Protein AF-A1AM68-F1 (afdb_monomer_lite)

Secondary structure (DSSP, 8-state):
----------------------PPP-HHHHHHHHHHTT--HHHHHHHHHHHHHHS-HHHHHHHHHHHHTT--HHHHHHHHHHHHTHHHHHHHHHHHHHH--

Foldseek 3Di:
DDDDDDDDDDDPDPDDPPPDPLPQAPLVLQLVLQVLLVHPSQLSNQLSVQLSVQARRVLRVQLSVCSVVPDHNVVSLVVSCVVPPPSRNVSSVVSNVVRPD

Structure (mmCIF, N/CA/C/O backbone):
data_AF-A1AM68-F1
#
_entry.id   AF-A1AM68-F1
#
loop_
_atom_site.group_PDB
_atom_site.id
_atom_site.type_symbol
_atom_site.label_atom_id
_atom_site.label_alt_id
_atom_site.label_comp_id
_atom_site.label_asym_id
_atom_site.label_entity_id
_atom_site.label_seq_id
_atom_site.pdbx_PDB_ins_code
_atom_site.Cartn_x
_atom_site.Cartn_y
_atom_site.Cartn_z
_atom_site.occupancy
_atom_site.B_iso_or_equiv
_atom_site.auth_seq_id
_atom_site.auth_comp_id
_atom_site.auth_asym_id
_atom_site.auth_atom_id
_atom_site.pdbx_PDB_model_num
ATOM 1 N N . MET A 1 1 ? 6.193 -68.302 -15.856 1.00 40.00 1 MET A N 1
ATOM 2 C CA . MET A 1 1 ? 7.568 -67.858 -16.199 1.00 40.00 1 MET A CA 1
ATOM 3 C C . MET A 1 1 ? 7.425 -66.419 -16.713 1.00 40.00 1 MET A C 1
ATOM 5 O O . MET A 1 1 ? 6.712 -66.257 -17.686 1.00 40.00 1 MET A O 1
ATOM 9 N N . LYS A 1 2 ? 7.672 -65.337 -15.942 1.00 39.81 2 LYS A N 1
ATOM 10 C CA . LYS A 1 2 ? 8.965 -64.650 -15.646 1.00 39.81 2 LYS A CA 1
ATOM 11 C C . LYS A 1 2 ? 9.843 -64.555 -16.917 1.00 39.81 2 LYS A C 1
ATOM 13 O O . LYS A 1 2 ? 10.163 -65.612 -17.435 1.00 39.81 2 LYS A O 1
ATOM 18 N N . THR A 1 3 ? 10.220 -63.396 -17.484 1.00 44.09 3 THR A N 1
ATOM 19 C CA . THR A 1 3 ? 10.604 -62.088 -16.894 1.00 44.09 3 THR A CA 1
ATOM 20 C C . THR A 1 3 ? 10.568 -60.890 -17.873 1.00 44.09 3 THR A C 1
ATOM 22 O O . THR A 1 3 ? 10.969 -61.025 -19.021 1.00 44.09 3 THR A O 1
ATOM 25 N N . ASN A 1 4 ? 10.207 -59.721 -17.324 1.00 54.59 4 ASN A N 1
ATOM 26 C CA . ASN A 1 4 ? 10.776 -58.362 -17.454 1.00 54.59 4 ASN A CA 1
ATOM 27 C C . ASN A 1 4 ? 11.369 -57.845 -18.778 1.00 54.59 4 ASN A C 1
ATOM 29 O O . ASN A 1 4 ? 12.412 -58.299 -19.241 1.00 54.59 4 ASN A O 1
ATOM 33 N N . THR A 1 5 ? 10.863 -56.681 -19.197 1.00 50.53 5 THR A N 1
ATOM 34 C CA . THR A 1 5 ? 11.654 -55.674 -19.915 1.00 50.53 5 THR A CA 1
ATOM 35 C C . THR A 1 5 ? 11.439 -54.314 -19.249 1.00 50.53 5 THR A C 1
ATOM 37 O O . THR A 1 5 ? 10.359 -53.735 -19.304 1.00 50.53 5 THR A O 1
ATOM 40 N N . MET A 1 6 ? 12.478 -53.842 -18.555 1.00 50.56 6 MET A N 1
ATOM 41 C CA . MET A 1 6 ? 12.629 -52.455 -18.117 1.00 50.56 6 MET A CA 1
ATOM 42 C C . MET A 1 6 ? 12.701 -51.551 -19.349 1.00 50.56 6 MET A C 1
ATOM 44 O O . MET A 1 6 ? 13.511 -51.844 -20.222 1.00 50.56 6 MET A O 1
ATOM 48 N N . MET A 1 7 ? 11.993 -50.417 -19.384 1.00 46.94 7 MET A N 1
ATOM 49 C CA . MET A 1 7 ? 12.571 -49.196 -19.956 1.00 46.94 7 MET A CA 1
ATOM 50 C C . MET A 1 7 ? 11.731 -47.942 -19.646 1.00 46.94 7 MET A C 1
ATOM 52 O O . MET A 1 7 ? 10.593 -47.822 -20.080 1.00 46.94 7 MET A O 1
ATOM 56 N N . LYS A 1 8 ? 12.402 -46.974 -19.010 1.00 50.25 8 LYS A N 1
ATOM 57 C CA . LYS A 1 8 ? 12.214 -45.514 -19.115 1.00 50.25 8 LYS A CA 1
ATOM 58 C C . LYS A 1 8 ? 10.969 -44.883 -18.478 1.00 50.25 8 LYS A C 1
ATOM 60 O O . LYS A 1 8 ? 9.949 -44.645 -19.111 1.00 50.25 8 LYS A O 1
ATOM 65 N N . CYS A 1 9 ? 11.194 -44.418 -17.246 1.00 55.28 9 CYS A N 1
ATOM 66 C CA . CYS A 1 9 ? 10.720 -43.125 -16.758 1.00 55.28 9 CYS A CA 1
ATOM 67 C C . CYS A 1 9 ? 10.755 -42.079 -17.884 1.00 55.28 9 CYS A C 1
ATOM 69 O O . CYS A 1 9 ? 11.835 -41.729 -18.363 1.00 55.28 9 CYS A O 1
ATOM 71 N N . ALA A 1 10 ? 9.597 -41.578 -18.302 1.00 52.44 10 ALA A N 1
ATOM 72 C CA . ALA A 1 10 ? 9.514 -40.525 -19.299 1.00 52.44 10 ALA A CA 1
ATOM 73 C C . ALA A 1 10 ? 8.380 -39.556 -18.934 1.00 52.44 10 ALA A C 1
ATOM 75 O O . ALA A 1 10 ? 7.206 -39.906 -18.978 1.00 52.44 10 ALA A O 1
ATOM 76 N N . LEU A 1 11 ? 8.799 -38.333 -18.593 1.00 50.38 11 LEU A N 1
ATOM 77 C CA . LEU A 1 11 ? 8.030 -37.086 -18.524 1.00 50.38 11 LEU A CA 1
ATOM 78 C C . LEU A 1 11 ? 7.083 -36.850 -17.330 1.00 50.38 11 LEU A C 1
ATOM 80 O O . LEU A 1 11 ? 5.903 -36.554 -17.474 1.00 50.38 11 LEU A O 1
ATOM 84 N N . LEU A 1 12 ? 7.688 -36.753 -16.144 1.00 55.19 12 LEU A N 1
ATOM 85 C CA . LEU A 1 12 ? 7.451 -35.601 -15.261 1.00 55.19 12 LEU A CA 1
ATOM 86 C C . LEU A 1 12 ? 8.035 -34.356 -15.949 1.00 55.19 12 LEU A C 1
ATOM 88 O O . LEU A 1 12 ? 9.251 -34.219 -15.918 1.00 55.19 12 LEU A O 1
ATOM 92 N N . LEU A 1 13 ? 7.227 -33.507 -16.605 1.00 56.91 13 LEU A N 1
ATOM 93 C CA . LEU A 1 13 ? 7.597 -32.129 -17.010 1.00 56.91 13 LEU A CA 1
ATOM 94 C C . LEU A 1 13 ? 6.436 -31.392 -17.718 1.00 56.91 13 LEU A C 1
ATOM 96 O O . LEU A 1 13 ? 6.614 -30.805 -18.780 1.00 56.91 13 LEU A O 1
ATOM 100 N N . THR A 1 14 ? 5.237 -31.341 -17.127 1.00 58.12 14 THR A N 1
ATOM 101 C CA . THR A 1 14 ? 4.347 -30.191 -17.390 1.00 58.12 14 THR A CA 1
ATOM 102 C C . THR A 1 14 ? 4.814 -29.040 -16.519 1.00 58.12 14 THR A C 1
ATOM 104 O O . THR A 1 14 ? 4.436 -28.857 -15.363 1.00 58.12 14 THR A O 1
ATOM 107 N N . THR A 1 15 ? 5.772 -28.364 -17.127 1.00 57.34 15 THR A N 1
ATOM 108 C CA . THR A 1 15 ? 6.432 -27.122 -16.789 1.00 57.34 15 THR A CA 1
ATOM 109 C C . THR A 1 15 ? 5.532 -26.088 -16.122 1.00 57.34 15 THR A C 1
ATOM 111 O O . THR A 1 15 ? 4.431 -25.758 -16.560 1.00 57.34 15 THR A O 1
ATOM 114 N N . LEU A 1 16 ? 6.111 -25.533 -15.060 1.00 51.72 16 LEU A N 1
ATOM 115 C CA . LEU A 1 16 ? 5.791 -24.273 -14.419 1.00 51.72 16 LEU A CA 1
ATOM 116 C C . LEU A 1 16 ? 5.462 -23.179 -15.451 1.00 51.72 16 LEU A C 1
ATOM 118 O O . LEU A 1 16 ? 6.357 -22.541 -16.000 1.00 51.72 16 LEU A O 1
ATOM 122 N N . LEU A 1 17 ? 4.175 -22.906 -15.650 1.00 49.78 17 LEU A N 1
ATOM 123 C CA . LEU A 1 17 ? 3.678 -21.736 -16.385 1.00 49.78 17 LEU A CA 1
ATOM 124 C C . LEU A 1 17 ? 3.188 -20.618 -15.450 1.00 49.78 17 LEU A C 1
ATOM 126 O O . LEU A 1 17 ? 2.416 -19.757 -15.848 1.00 49.78 17 LEU A O 1
ATOM 130 N N . THR A 1 18 ? 3.671 -20.569 -14.206 1.00 50.19 18 THR A N 1
ATOM 131 C CA . THR A 1 18 ? 3.441 -19.422 -13.304 1.00 50.19 18 THR A CA 1
ATOM 132 C C . THR A 1 18 ? 4.635 -18.465 -13.279 1.00 50.19 18 THR A C 1
ATOM 134 O O . THR A 1 18 ? 4.944 -17.854 -12.254 1.00 50.19 18 THR A O 1
ATOM 137 N N . MET A 1 19 ? 5.350 -18.346 -14.398 1.00 49.03 19 MET A N 1
ATOM 138 C CA . MET A 1 19 ? 6.311 -17.269 -14.618 1.00 49.03 19 MET A CA 1
ATOM 139 C C . MET A 1 19 ? 5.562 -16.072 -15.208 1.00 49.03 19 MET A C 1
ATOM 141 O O . MET A 1 19 ? 4.828 -16.222 -16.177 1.00 49.03 19 MET A O 1
ATOM 145 N N . SER A 1 20 ? 5.796 -14.888 -14.632 1.00 46.97 20 SER A N 1
ATOM 146 C CA . SER A 1 20 ? 5.324 -13.557 -15.062 1.00 46.97 20 SER A CA 1
ATOM 147 C C . SER A 1 20 ? 3.975 -13.039 -14.539 1.00 46.97 20 SER A C 1
ATOM 149 O O . SER A 1 20 ? 3.266 -12.306 -15.218 1.00 46.97 20 SER A O 1
ATOM 151 N N . ALA A 1 21 ? 3.706 -13.193 -13.240 1.00 47.19 21 ALA A N 1
ATOM 152 C CA . ALA A 1 21 ? 2.981 -12.121 -12.555 1.00 47.19 21 ALA A CA 1
ATOM 153 C C . ALA A 1 21 ? 3.922 -10.914 -12.347 1.00 47.19 21 ALA A C 1
ATOM 155 O O . ALA A 1 21 ? 4.288 -10.570 -11.221 1.00 47.19 21 ALA A O 1
ATOM 156 N N . CYS A 1 22 ? 4.219 -10.182 -13.426 1.00 63.47 22 CYS A N 1
ATOM 157 C C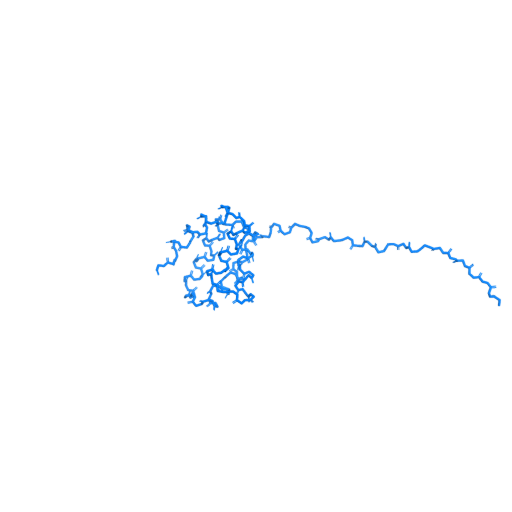A . CYS A 1 22 ? 4.192 -8.718 -13.346 1.00 63.47 22 CYS A CA 1
ATOM 158 C C . CYS A 1 22 ? 2.730 -8.324 -13.064 1.00 63.47 22 CYS A C 1
ATOM 160 O O . CYS A 1 22 ? 2.033 -7.788 -13.917 1.00 63.47 22 CYS A O 1
ATOM 162 N N . GLY A 1 23 ? 2.220 -8.755 -11.906 1.00 72.38 23 GLY A N 1
ATOM 163 C CA . GLY A 1 23 ? 0.800 -8.771 -11.607 1.00 72.38 23 GLY A CA 1
ATOM 164 C C . GLY A 1 23 ? 0.313 -7.343 -11.536 1.00 72.38 23 GLY A C 1
ATOM 165 O O . GLY A 1 23 ? 0.996 -6.507 -10.949 1.00 72.38 23 GLY A O 1
ATOM 166 N N . ARG A 1 24 ? -0.837 -7.064 -12.144 1.00 90.00 24 ARG A N 1
ATOM 167 C CA . ARG A 1 24 ? -1.516 -5.776 -11.993 1.00 90.00 24 ARG A CA 1
ATOM 168 C C . ARG A 1 24 ? -1.755 -5.512 -10.492 1.00 90.00 24 ARG A C 1
ATOM 170 O O . ARG A 1 24 ? -1.896 -6.482 -9.738 1.00 90.00 24 ARG A O 1
ATOM 177 N N . PRO A 1 25 ? -1.750 -4.246 -10.041 1.00 94.25 25 PRO A N 1
ATOM 178 C CA . PRO A 1 25 ? -2.129 -3.910 -8.671 1.00 94.25 25 PRO A CA 1
ATOM 179 C C . PRO A 1 25 ? -3.498 -4.508 -8.306 1.00 94.25 25 PRO A C 1
ATOM 181 O O . PRO A 1 25 ? -4.478 -4.297 -9.017 1.00 94.25 25 PRO A O 1
ATOM 184 N N . ASP A 1 26 ? -3.559 -5.264 -7.214 1.00 96.12 26 ASP A N 1
ATOM 185 C CA . ASP A 1 26 ? -4.780 -5.863 -6.675 1.00 96.12 26 ASP A CA 1
ATOM 186 C C . ASP A 1 26 ? -5.436 -4.892 -5.691 1.00 96.12 26 ASP A C 1
ATOM 188 O O . ASP A 1 26 ? -5.215 -4.932 -4.476 1.00 96.12 26 ASP A O 1
ATOM 192 N N . VAL A 1 27 ? -6.209 -3.964 -6.252 1.00 97.19 27 VAL A N 1
ATOM 193 C CA . VAL A 1 27 ? -6.839 -2.876 -5.498 1.00 97.19 27 VAL A CA 1
ATOM 194 C C . VAL A 1 27 ? -7.771 -3.400 -4.408 1.00 97.19 27 VAL A C 1
ATOM 196 O O . VAL A 1 27 ? -7.792 -2.844 -3.312 1.00 97.19 27 VAL A O 1
ATOM 199 N N . GLY A 1 28 ? -8.495 -4.492 -4.666 1.00 97.44 28 GLY A N 1
ATOM 200 C CA . GLY A 1 28 ? -9.382 -5.103 -3.675 1.00 97.44 28 GLY A CA 1
ATOM 201 C C . GLY A 1 28 ? -8.610 -5.602 -2.456 1.00 97.44 28 GLY A C 1
ATOM 202 O O . GLY A 1 28 ? -8.949 -5.255 -1.324 1.00 97.44 28 GLY A O 1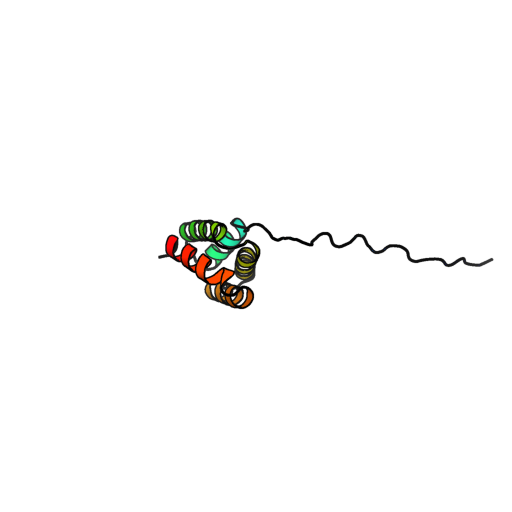
ATOM 203 N N . LEU A 1 29 ? -7.519 -6.335 -2.689 1.00 97.31 29 LEU A N 1
ATOM 204 C CA . LEU A 1 29 ? -6.654 -6.846 -1.628 1.00 97.31 29 LEU A CA 1
ATOM 205 C C . LEU A 1 29 ? -6.012 -5.727 -0.799 1.00 97.31 29 LEU A C 1
ATOM 207 O O . LEU A 1 29 ? -5.873 -5.852 0.418 1.00 97.31 29 LEU A O 1
ATOM 211 N N . MET A 1 30 ? -5.607 -4.633 -1.447 1.00 98.06 30 MET A N 1
ATOM 212 C CA . MET A 1 30 ? -5.039 -3.483 -0.745 1.00 98.06 30 MET A CA 1
ATOM 213 C C . MET A 1 30 ? -6.083 -2.787 0.125 1.00 98.06 30 MET A C 1
ATOM 215 O O . MET A 1 30 ? -5.796 -2.526 1.290 1.00 98.06 30 MET A O 1
ATOM 219 N N . LYS A 1 31 ? -7.290 -2.532 -0.402 1.00 98.12 31 LYS A N 1
ATOM 220 C CA . LYS A 1 31 ? -8.402 -1.945 0.365 1.00 98.12 31 LYS A CA 1
ATOM 221 C C . LYS A 1 31 ? -8.717 -2.791 1.600 1.00 98.12 31 LYS A C 1
ATOM 223 O O . LYS A 1 31 ? -8.736 -2.261 2.707 1.00 98.12 31 LYS A O 1
ATOM 228 N N . GLU A 1 32 ? -8.868 -4.106 1.417 1.00 96.88 32 GLU A N 1
ATOM 229 C CA . GLU A 1 32 ? -9.100 -5.065 2.507 1.00 96.88 32 GLU A CA 1
ATOM 230 C C . GLU A 1 32 ? -7.989 -4.978 3.570 1.00 96.88 32 GLU A C 1
ATOM 232 O O . GLU A 1 32 ? -8.265 -4.866 4.766 1.00 96.88 32 GLU A O 1
ATOM 237 N N . GLY A 1 33 ? -6.724 -4.963 3.135 1.00 97.06 33 GLY A N 1
ATOM 238 C CA . GLY A 1 33 ? -5.569 -4.821 4.016 1.00 97.06 33 GLY A CA 1
ATOM 239 C C . GLY A 1 33 ? -5.564 -3.510 4.806 1.00 97.06 33 GLY A C 1
ATOM 240 O O . GLY A 1 33 ? -5.392 -3.544 6.020 1.00 97.06 33 GLY A O 1
ATOM 241 N N . LEU A 1 34 ? -5.789 -2.373 4.142 1.00 97.44 34 LEU A N 1
ATOM 242 C CA . LEU A 1 34 ? -5.784 -1.042 4.757 1.00 97.44 34 LEU A CA 1
ATOM 243 C C . LEU A 1 34 ? -6.901 -0.890 5.795 1.00 97.44 34 LEU A C 1
ATOM 245 O O . LEU A 1 34 ? -6.632 -0.495 6.931 1.00 97.44 34 LEU A O 1
ATOM 249 N N . THR A 1 35 ? -8.134 -1.274 5.459 1.00 96.88 35 THR A N 1
ATOM 250 C CA . THR A 1 35 ? -9.257 -1.212 6.407 1.00 96.88 35 THR A CA 1
ATOM 251 C C . THR A 1 35 ? -9.001 -2.082 7.636 1.00 96.88 35 THR A C 1
ATOM 253 O O . THR A 1 35 ? -9.265 -1.661 8.760 1.00 96.88 35 THR A O 1
ATOM 256 N N . ARG A 1 36 ? -8.387 -3.259 7.460 1.00 95.38 36 ARG A N 1
ATOM 257 C CA . ARG A 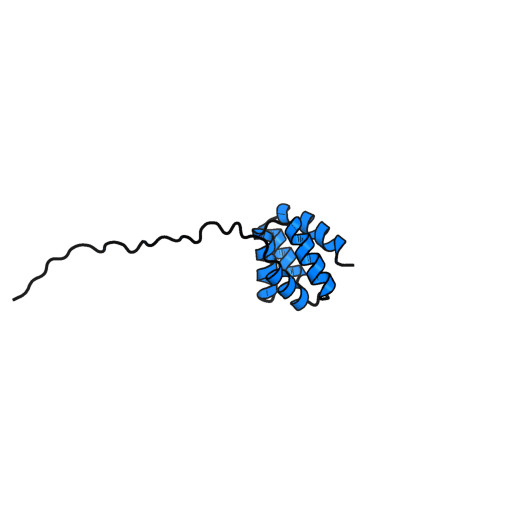1 36 ? -8.003 -4.140 8.574 1.00 95.38 36 ARG A CA 1
ATOM 258 C C . ARG A 1 36 ? -6.976 -3.507 9.517 1.00 95.38 36 ARG A C 1
ATOM 260 O O . ARG A 1 36 ? -6.962 -3.834 10.698 1.00 95.38 36 ARG A O 1
ATOM 267 N N . THR A 1 37 ? -6.130 -2.605 9.016 1.00 95.06 37 THR A N 1
ATOM 268 C CA . THR A 1 37 ? -5.169 -1.849 9.843 1.00 95.06 37 THR A CA 1
ATOM 269 C C . THR A 1 37 ? -5.792 -0.668 10.593 1.00 95.06 37 THR A C 1
ATOM 271 O O . THR A 1 37 ? -5.083 0.026 11.314 1.00 95.06 37 THR A O 1
ATOM 274 N N . GLY A 1 38 ? -7.104 -0.447 10.454 1.00 94.38 38 GLY A N 1
ATOM 275 C CA . GLY A 1 38 ? -7.826 0.651 11.099 1.00 94.38 38 GLY A CA 1
ATOM 276 C C . GLY A 1 38 ? -7.942 1.915 10.246 1.00 94.38 38 GLY A C 1
ATOM 277 O O . GLY A 1 38 ? -8.445 2.922 10.735 1.00 94.38 38 GLY A O 1
ATOM 278 N N . MET A 1 39 ? -7.509 1.883 8.979 1.00 95.50 39 MET A N 1
ATOM 279 C CA . MET A 1 39 ? -7.726 3.003 8.064 1.00 95.50 39 MET A CA 1
ATOM 280 C C . MET A 1 39 ? -9.225 3.125 7.733 1.00 95.50 39 MET A C 1
ATOM 282 O O . MET A 1 39 ? -9.839 2.116 7.364 1.00 95.50 39 MET A O 1
ATOM 286 N N . PRO A 1 40 ? -9.821 4.331 7.814 1.00 97.12 40 PRO A N 1
ATOM 287 C CA . PRO A 1 40 ? -11.196 4.567 7.380 1.00 97.12 40 PRO A CA 1
ATOM 288 C C . PRO A 1 40 ? -11.443 4.065 5.952 1.00 97.12 40 PRO A C 1
ATOM 290 O O . PRO A 1 40 ? -10.562 4.147 5.097 1.00 97.12 40 PRO A O 1
ATOM 293 N N . ALA A 1 41 ? -12.626 3.507 5.687 1.00 96.19 41 ALA A N 1
ATOM 294 C CA . ALA A 1 41 ? -12.909 2.813 4.426 1.00 96.19 41 ALA A CA 1
ATOM 295 C C . ALA A 1 41 ? -12.801 3.723 3.185 1.00 96.19 41 ALA A C 1
ATOM 297 O O . ALA A 1 41 ? -12.345 3.282 2.131 1.00 96.19 41 ALA A O 1
ATOM 298 N N . ASP A 1 42 ? -13.177 4.994 3.317 1.00 96.75 42 ASP A N 1
ATOM 299 C CA . ASP A 1 42 ? -13.045 6.034 2.294 1.00 96.75 42 ASP A CA 1
ATOM 300 C C . ASP A 1 42 ? -11.572 6.368 2.002 1.00 96.75 42 ASP A C 1
ATOM 302 O O . ASP A 1 42 ? -11.152 6.384 0.841 1.00 96.75 42 ASP A O 1
ATOM 306 N N . GLN A 1 43 ? -10.759 6.537 3.048 1.00 97.12 43 GLN A N 1
ATOM 307 C CA . GLN A 1 43 ? -9.318 6.760 2.925 1.00 97.12 43 GLN A CA 1
ATOM 308 C C . GLN A 1 43 ? -8.605 5.537 2.340 1.00 97.12 43 GLN A C 1
ATOM 310 O O . GLN A 1 43 ? -7.771 5.680 1.446 1.00 97.12 43 GLN A O 1
ATOM 315 N N . ALA A 1 44 ? -8.972 4.332 2.785 1.00 97.25 44 ALA A N 1
ATOM 316 C CA . ALA A 1 44 ? -8.449 3.072 2.270 1.00 97.25 44 ALA A CA 1
ATOM 317 C C . ALA A 1 44 ? -8.766 2.906 0.782 1.00 97.25 44 ALA A C 1
ATOM 319 O O . ALA A 1 44 ? -7.900 2.499 0.004 1.00 97.25 44 ALA A O 1
ATOM 320 N N . ALA A 1 45 ? -9.988 3.261 0.372 1.00 97.75 45 ALA A N 1
ATOM 321 C CA . ALA A 1 45 ? -10.389 3.218 -1.022 1.00 97.75 45 ALA A CA 1
ATOM 322 C C . ALA A 1 45 ? -9.573 4.192 -1.883 1.00 97.75 45 ALA A C 1
ATOM 324 O O . ALA A 1 45 ? -8.971 3.759 -2.869 1.00 97.75 45 ALA A O 1
ATOM 325 N N . CYS A 1 46 ? -9.491 5.461 -1.468 1.00 97.81 46 CYS A N 1
ATOM 326 C CA . CYS A 1 46 ? -8.707 6.489 -2.155 1.00 97.81 46 CYS A CA 1
ATOM 327 C C . CYS A 1 46 ? -7.232 6.084 -2.260 1.00 97.81 46 CYS A C 1
ATOM 329 O O . CYS A 1 46 ? -6.651 6.106 -3.348 1.00 97.81 46 CYS A O 1
ATOM 331 N N . PHE A 1 47 ? -6.624 5.675 -1.142 1.00 97.69 47 PHE A N 1
ATOM 332 C CA . PHE A 1 47 ? -5.200 5.370 -1.094 1.00 97.69 47 PHE A CA 1
ATOM 333 C C . PHE A 1 47 ? -4.861 4.157 -1.963 1.00 97.69 47 PHE A C 1
ATOM 335 O O . PHE A 1 47 ? -3.913 4.215 -2.747 1.00 97.69 47 PHE A O 1
ATOM 342 N N . ALA A 1 48 ? -5.662 3.090 -1.903 1.00 97.62 48 ALA A N 1
ATOM 343 C CA . ALA A 1 48 ? -5.461 1.911 -2.738 1.00 97.62 48 ALA A CA 1
ATOM 344 C C . ALA A 1 48 ? -5.529 2.238 -4.240 1.00 97.62 48 ALA A C 1
ATOM 346 O O . ALA A 1 48 ? -4.716 1.718 -5.009 1.00 97.62 48 ALA A O 1
ATOM 347 N N . GLU A 1 49 ? -6.455 3.104 -4.656 1.00 97.25 49 GLU A N 1
ATOM 348 C CA . GLU A 1 49 ? -6.600 3.530 -6.051 1.00 97.25 49 GLU A CA 1
ATOM 349 C C . GLU A 1 49 ? -5.432 4.416 -6.491 1.00 97.25 49 GLU A C 1
ATOM 351 O O . GLU A 1 49 ? -4.729 4.073 -7.444 1.00 97.25 49 GLU A O 1
ATOM 356 N N . LYS A 1 50 ? -5.123 5.482 -5.742 1.00 97.44 50 LYS A N 1
ATOM 357 C CA . LYS A 1 50 ? -4.013 6.397 -6.064 1.00 97.44 50 LYS A CA 1
ATOM 358 C C . LYS A 1 50 ? -2.658 5.703 -6.069 1.00 97.44 50 LYS A C 1
ATOM 360 O O . LYS A 1 50 ? -1.800 6.000 -6.898 1.00 97.44 50 LYS A O 1
ATOM 365 N N . MET A 1 51 ? -2.461 4.747 -5.170 1.00 96.50 51 MET A N 1
ATOM 366 C CA . MET A 1 51 ? -1.234 3.968 -5.126 1.00 96.50 51 MET A CA 1
ATOM 367 C C . MET A 1 51 ? -1.128 3.013 -6.322 1.00 96.50 51 MET A C 1
ATOM 369 O O . MET A 1 51 ? -0.021 2.785 -6.801 1.00 96.50 51 MET A O 1
ATOM 373 N N . SER A 1 52 ? -2.243 2.498 -6.852 1.00 96.50 52 SER A N 1
ATOM 374 C CA . SER A 1 52 ? -2.234 1.612 -8.028 1.00 96.50 52 SER A CA 1
ATOM 375 C C . SER A 1 52 ? -1.818 2.325 -9.321 1.00 96.50 52 SER A C 1
ATOM 377 O O . SER A 1 52 ? -1.230 1.702 -10.202 1.00 96.50 52 SER A O 1
ATOM 379 N N . GLU A 1 53 ? -2.064 3.636 -9.405 1.00 95.69 53 GLU A N 1
ATOM 380 C CA . GLU A 1 53 ? -1.651 4.494 -10.524 1.00 95.69 53 GLU A CA 1
ATOM 381 C C . GLU A 1 53 ? -0.135 4.758 -10.521 1.00 95.69 53 GLU A C 1
ATOM 383 O O . GLU A 1 53 ? 0.468 4.965 -11.573 1.00 95.69 53 GLU A O 1
ATOM 388 N N . LYS A 1 54 ? 0.488 4.765 -9.334 1.00 93.12 54 LYS A N 1
ATOM 389 C CA . LYS A 1 54 ? 1.877 5.214 -9.133 1.00 93.12 54 LYS A CA 1
ATOM 390 C C . LYS A 1 54 ? 2.861 4.080 -8.855 1.00 93.12 54 LYS A C 1
ATOM 392 O O . LYS A 1 54 ? 4.038 4.185 -9.194 1.00 93.12 54 LYS A O 1
ATOM 397 N N . VAL A 1 55 ? 2.407 3.005 -8.216 1.00 92.88 55 VAL A N 1
ATOM 398 C CA . VAL A 1 55 ? 3.251 1.902 -7.750 1.00 92.88 55 VAL A CA 1
ATOM 399 C C . VAL A 1 55 ? 3.004 0.671 -8.611 1.00 92.88 55 VAL A C 1
ATOM 401 O O . VAL A 1 55 ? 1.879 0.191 -8.748 1.00 92.88 55 VAL A O 1
ATOM 404 N N . LYS A 1 56 ? 4.087 0.103 -9.152 1.00 91.31 56 LYS A N 1
ATOM 405 C CA . LYS A 1 56 ? 4.021 -1.140 -9.930 1.00 91.31 56 LYS A CA 1
ATOM 406 C C . LYS A 1 56 ? 3.372 -2.253 -9.106 1.00 91.31 56 LYS A C 1
ATOM 408 O O . LYS A 1 56 ? 3.567 -2.360 -7.893 1.00 91.31 56 LYS A O 1
ATOM 413 N N . GLY A 1 57 ? 2.661 -3.150 -9.781 1.00 92.44 57 GLY A N 1
ATOM 414 C CA . GLY A 1 57 ? 1.840 -4.126 -9.076 1.00 92.44 57 GLY A CA 1
ATOM 415 C C . GLY A 1 57 ? 2.621 -5.132 -8.220 1.00 92.44 57 GLY A C 1
ATOM 416 O O . GLY A 1 57 ? 2.099 -5.601 -7.217 1.00 92.44 57 GLY A O 1
ATOM 417 N N . ARG A 1 58 ? 3.906 -5.407 -8.493 1.00 93.50 58 ARG A N 1
ATOM 418 C CA . ARG A 1 58 ? 4.721 -6.274 -7.616 1.00 93.50 58 ARG A CA 1
ATOM 419 C C . ARG A 1 58 ? 4.982 -5.647 -6.227 1.00 93.50 58 ARG A C 1
ATOM 421 O O . ARG A 1 58 ? 4.655 -6.316 -5.244 1.00 93.50 58 ARG A O 1
ATOM 428 N N . PRO A 1 59 ? 5.525 -4.417 -6.099 1.00 94.69 59 PRO A N 1
ATOM 429 C CA . PRO A 1 59 ? 5.596 -3.722 -4.811 1.00 94.69 59 PRO A CA 1
ATOM 430 C C . PRO A 1 59 ? 4.236 -3.528 -4.134 1.00 94.69 59 PRO A C 1
ATOM 432 O O . PRO A 1 59 ? 4.101 -3.799 -2.941 1.00 94.69 59 PRO A O 1
ATOM 435 N N . TYR A 1 60 ? 3.224 -3.141 -4.913 1.00 96.31 60 TYR A N 1
ATOM 436 C CA . TYR A 1 60 ? 1.857 -2.938 -4.438 1.00 96.31 60 TYR A CA 1
ATOM 437 C C . TYR A 1 60 ? 1.279 -4.209 -3.798 1.00 96.31 60 TYR A C 1
ATOM 439 O O . TYR A 1 60 ? 0.931 -4.233 -2.617 1.00 96.31 60 TYR A O 1
ATOM 447 N N . ASN A 1 61 ? 1.259 -5.311 -4.552 1.00 96.12 61 ASN A N 1
ATOM 448 C CA . ASN A 1 61 ? 0.677 -6.579 -4.116 1.00 96.12 61 ASN A CA 1
ATOM 449 C C . ASN A 1 61 ? 1.470 -7.196 -2.963 1.00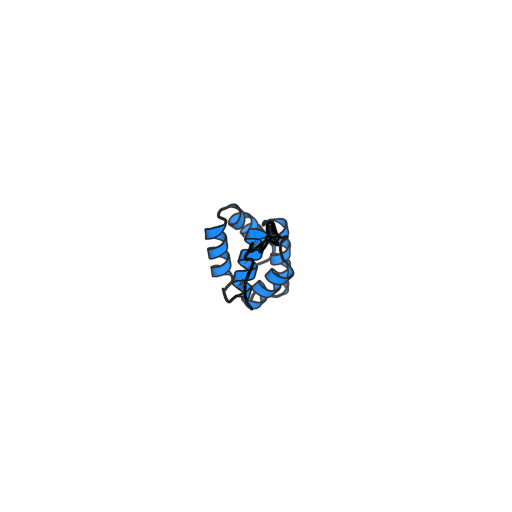 96.12 61 ASN A C 1
ATOM 451 O O . ASN A 1 61 ? 0.912 -7.943 -2.165 1.00 96.12 61 ASN A O 1
ATOM 455 N N . TYR A 1 62 ? 2.770 -6.912 -2.855 1.00 96.44 62 TYR A N 1
ATOM 456 C CA . TYR A 1 62 ? 3.561 -7.353 -1.712 1.00 96.44 62 TYR A CA 1
ATOM 457 C C . TYR A 1 62 ? 3.121 -6.665 -0.416 1.00 96.44 62 TYR A C 1
ATOM 459 O O . TYR A 1 62 ? 2.894 -7.356 0.574 1.00 96.44 62 TYR A O 1
ATOM 467 N N . MET A 1 63 ? 2.951 -5.339 -0.427 1.00 97.12 63 MET A N 1
ATOM 468 C CA . MET A 1 63 ? 2.422 -4.607 0.728 1.00 97.12 63 MET A CA 1
ATOM 469 C C . MET A 1 63 ? 1.009 -5.092 1.085 1.00 97.12 63 MET A C 1
ATOM 471 O O . MET A 1 63 ? 0.753 -5.419 2.242 1.00 97.12 63 MET A O 1
ATOM 475 N N . ALA A 1 64 ? 0.131 -5.234 0.088 1.00 97.19 64 ALA A N 1
ATOM 476 C CA . ALA A 1 64 ? -1.237 -5.708 0.291 1.00 97.19 64 ALA A CA 1
ATOM 477 C C . ALA A 1 64 ? -1.279 -7.110 0.938 1.00 97.19 64 ALA A C 1
ATOM 479 O O . ALA A 1 64 ? -2.011 -7.342 1.898 1.00 97.19 64 ALA A O 1
ATOM 480 N N . LYS A 1 65 ? -0.419 -8.038 0.491 1.00 97.31 65 LYS A N 1
ATOM 481 C CA . LYS A 1 65 ? -0.293 -9.381 1.087 1.00 97.31 65 LYS A CA 1
ATOM 482 C C . LYS A 1 65 ? 0.219 -9.356 2.524 1.00 97.31 65 LYS A C 1
ATOM 484 O O . LYS A 1 65 ? -0.257 -10.144 3.334 1.00 97.31 65 LYS A O 1
ATOM 489 N N . LEU A 1 66 ? 1.167 -8.476 2.853 1.00 98.00 66 LEU A N 1
ATOM 490 C CA . LEU A 1 66 ? 1.651 -8.329 4.230 1.00 98.00 66 LEU A CA 1
ATOM 491 C C . LEU A 1 66 ? 0.535 -7.863 5.163 1.00 98.00 66 LEU A C 1
ATOM 493 O O . LEU A 1 66 ? 0.388 -8.414 6.257 1.00 98.00 66 LEU A O 1
ATOM 497 N N . MET A 1 67 ? -0.264 -6.897 4.706 1.00 97.81 67 MET A N 1
ATOM 498 C CA . MET A 1 67 ? -1.424 -6.429 5.453 1.00 97.81 67 MET A CA 1
ATOM 499 C C . MET A 1 67 ? -2.516 -7.483 5.522 1.00 97.81 67 MET A C 1
ATOM 501 O O . MET A 1 67 ? -3.110 -7.608 6.572 1.00 97.81 67 MET A O 1
ATOM 505 N N . LYS A 1 68 ? -2.763 -8.308 4.500 1.00 94.69 68 LYS A N 1
ATOM 506 C CA . LYS A 1 68 ? -3.682 -9.454 4.651 1.00 94.69 68 LYS A CA 1
ATOM 507 C C . LYS A 1 68 ? -3.170 -10.474 5.674 1.00 94.69 68 LYS A C 1
ATOM 509 O O . LYS A 1 68 ? -3.951 -11.033 6.434 1.00 94.69 68 LYS A O 1
ATOM 514 N N . ALA A 1 69 ? -1.858 -10.698 5.708 1.00 95.44 69 ALA A N 1
ATOM 515 C CA . ALA A 1 69 ? -1.221 -11.717 6.538 1.00 95.44 69 ALA A CA 1
ATOM 516 C C . ALA A 1 69 ? -1.072 -11.351 8.025 1.00 95.44 69 ALA A C 1
ATOM 518 O O . ALA A 1 69 ? -0.546 -12.161 8.780 1.00 95.44 69 ALA A O 1
ATOM 519 N N . GLY A 1 70 ? -1.473 -10.155 8.463 1.00 96.19 70 GLY A N 1
ATOM 520 C CA . GLY A 1 70 ? -1.355 -9.777 9.875 1.00 96.19 70 GLY A CA 1
ATOM 521 C C . GLY A 1 70 ? -0.592 -8.489 10.138 1.00 96.19 70 GLY A C 1
ATOM 522 O O . GLY A 1 70 ? -0.839 -7.884 11.172 1.00 96.19 70 GLY A O 1
ATOM 523 N N . SER A 1 71 ? 0.266 -8.036 9.220 1.00 97.44 71 SER A N 1
ATOM 524 C CA . SER A 1 71 ? 1.096 -6.848 9.476 1.00 97.44 71 SER A CA 1
ATOM 525 C C . SER A 1 71 ? 0.240 -5.585 9.564 1.00 97.44 71 SER A C 1
ATOM 527 O O . SER A 1 71 ? -0.730 -5.446 8.813 1.00 97.44 71 SER A O 1
ATOM 529 N N . ASP A 1 72 ? 0.626 -4.669 10.452 1.00 96.94 72 ASP A N 1
ATOM 530 C CA . ASP A 1 72 ? 0.115 -3.304 10.416 1.00 96.94 72 ASP A CA 1
ATOM 531 C C . ASP A 1 72 ? 0.633 -2.559 9.171 1.00 96.94 72 ASP A C 1
ATOM 533 O O . ASP A 1 72 ? 1.504 -3.040 8.430 1.00 96.94 72 ASP A O 1
ATOM 537 N N . GLU A 1 73 ? 0.066 -1.383 8.915 1.00 95.31 73 GLU A N 1
ATOM 538 C CA . GLU A 1 73 ? 0.383 -0.602 7.725 1.00 95.31 73 GLU A CA 1
ATOM 539 C C . GLU A 1 73 ? 1.858 -0.166 7.701 1.00 95.31 73 GLU A C 1
ATOM 541 O O . GLU A 1 73 ? 2.544 -0.283 6.682 1.00 95.31 73 GLU A O 1
ATOM 546 N N . ARG A 1 74 ? 2.375 0.281 8.852 1.00 95.75 74 ARG A N 1
ATOM 547 C CA . ARG A 1 74 ? 3.737 0.803 9.003 1.00 95.75 74 ARG A CA 1
ATOM 548 C C . ARG A 1 74 ? 4.777 -0.283 8.740 1.00 95.75 74 ARG A C 1
ATOM 550 O O . ARG A 1 74 ? 5.766 -0.048 8.041 1.00 95.75 74 ARG A O 1
ATOM 557 N N . ASP A 1 75 ? 4.562 -1.477 9.270 1.00 97.69 75 ASP A N 1
ATOM 558 C CA . ASP A 1 75 ? 5.420 -2.638 9.078 1.00 97.69 75 ASP A 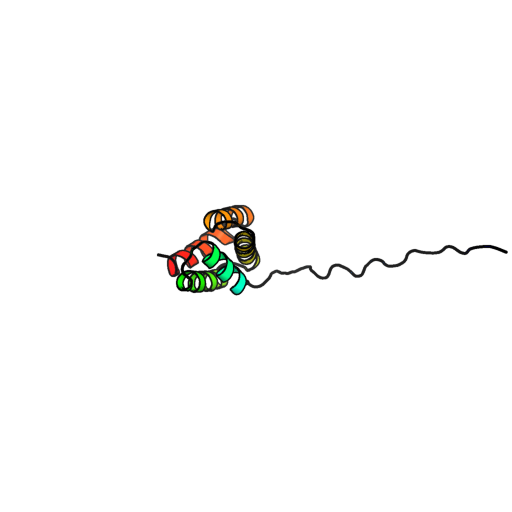CA 1
ATOM 559 C C . ASP A 1 75 ? 5.349 -3.147 7.640 1.00 97.69 75 ASP A C 1
ATOM 561 O O . ASP A 1 75 ? 6.386 -3.489 7.057 1.00 97.69 75 ASP A O 1
ATOM 565 N N . ALA A 1 76 ? 4.158 -3.152 7.033 1.00 97.44 76 ALA A N 1
ATOM 566 C CA . ALA A 1 76 ? 3.989 -3.507 5.630 1.00 97.44 76 ALA A CA 1
ATOM 567 C C . ALA A 1 76 ? 4.750 -2.540 4.706 1.00 97.44 76 ALA A C 1
ATOM 569 O O . ALA A 1 76 ? 5.518 -2.990 3.847 1.00 97.44 76 ALA A O 1
ATOM 570 N N . VAL A 1 77 ? 4.626 -1.229 4.941 1.00 96.19 77 VAL A N 1
ATOM 571 C CA . VAL A 1 77 ? 5.371 -0.169 4.241 1.00 96.19 77 VAL A CA 1
ATOM 572 C C . VAL A 1 77 ? 6.876 -0.343 4.427 1.00 96.19 77 VAL A C 1
ATOM 574 O O . VAL A 1 77 ? 7.627 -0.338 3.451 1.00 96.19 77 VAL A O 1
ATOM 577 N N . ASN A 1 78 ? 7.341 -0.558 5.659 1.00 96.69 78 ASN A N 1
ATOM 578 C CA . ASN A 1 78 ? 8.764 -0.730 5.946 1.00 96.69 78 ASN A CA 1
ATOM 579 C C . ASN A 1 78 ? 9.356 -1.960 5.252 1.00 96.69 78 ASN A C 1
ATOM 581 O O . ASN A 1 78 ? 10.451 -1.884 4.685 1.00 96.69 78 ASN A O 1
ATOM 585 N N . LYS A 1 79 ? 8.641 -3.089 5.259 1.00 97.25 79 LYS A N 1
ATOM 586 C CA . LYS A 1 79 ? 9.058 -4.313 4.563 1.00 97.25 79 LYS A CA 1
ATOM 587 C C . LYS A 1 79 ? 9.050 -4.126 3.045 1.00 97.25 79 LYS A C 1
ATOM 589 O O . LYS A 1 79 ? 9.987 -4.575 2.385 1.00 97.25 79 LYS A O 1
ATOM 594 N N . ALA A 1 80 ? 8.037 -3.465 2.484 1.00 96.25 80 ALA A N 1
ATOM 595 C CA . ALA A 1 80 ? 7.968 -3.174 1.053 1.00 96.25 80 ALA A CA 1
ATOM 596 C C . ALA A 1 80 ? 9.098 -2.228 0.616 1.00 96.25 80 ALA A C 1
ATOM 598 O O . ALA A 1 80 ? 9.829 -2.543 -0.323 1.00 96.25 80 ALA A O 1
ATOM 599 N N . ARG A 1 81 ? 9.344 -1.150 1.366 1.00 96.19 81 ARG A N 1
ATOM 600 C CA . ARG A 1 81 ? 10.466 -0.227 1.145 1.00 96.19 81 ARG A CA 1
ATOM 601 C C . ARG A 1 81 ? 11.819 -0.933 1.190 1.00 96.19 81 ARG A C 1
ATOM 603 O O . ARG A 1 81 ? 12.645 -0.695 0.321 1.00 96.19 81 ARG A O 1
ATOM 610 N N . ARG A 1 82 ? 12.068 -1.806 2.173 1.00 96.94 82 ARG A N 1
ATOM 611 C CA . ARG A 1 82 ? 13.333 -2.569 2.250 1.00 96.94 82 ARG A CA 1
ATOM 612 C C . ARG A 1 82 ? 13.531 -3.493 1.046 1.00 96.94 82 ARG A C 1
ATOM 614 O O . ARG A 1 82 ? 14.665 -3.730 0.655 1.00 96.94 82 ARG A O 1
ATOM 621 N N . LYS A 1 83 ? 12.442 -4.014 0.475 1.00 95.25 83 LYS A N 1
ATOM 622 C CA . LYS A 1 83 ? 12.480 -4.977 -0.632 1.00 95.25 83 LYS A CA 1
ATOM 623 C C . LYS A 1 83 ? 12.573 -4.332 -2.013 1.00 95.25 83 LYS A C 1
ATOM 625 O O . LYS A 1 83 ? 13.210 -4.900 -2.892 1.00 95.25 83 LYS A O 1
ATOM 630 N N . PHE A 1 84 ? 11.907 -3.198 -2.212 1.00 94.31 84 PHE A N 1
ATOM 631 C CA . PHE A 1 84 ? 11.775 -2.551 -3.523 1.00 94.31 84 PHE A CA 1
ATOM 632 C C . PHE A 1 84 ? 12.453 -1.183 -3.599 1.00 94.31 84 PHE A C 1
ATOM 634 O O . PHE A 1 84 ? 12.592 -0.635 -4.685 1.00 94.31 84 PHE A O 1
ATOM 641 N N . GLY A 1 85 ? 12.905 -0.642 -2.468 1.00 92.06 85 GLY A N 1
ATOM 642 C CA . GLY A 1 85 ? 13.697 0.577 -2.428 1.00 92.06 85 GLY A CA 1
ATOM 643 C C . GLY A 1 85 ? 12.922 1.820 -2.893 1.00 92.06 85 GLY A C 1
ATOM 644 O O . GLY A 1 85 ? 11.753 1.992 -2.520 1.00 92.06 85 GLY A O 1
ATOM 645 N N . PRO A 1 86 ? 13.577 2.707 -3.666 1.00 85.62 86 PRO A N 1
ATOM 646 C CA . PRO A 1 86 ? 12.992 3.957 -4.157 1.00 85.62 86 PRO A CA 1
ATOM 647 C C . PRO A 1 86 ? 11.736 3.772 -5.020 1.00 85.62 86 PRO A C 1
ATOM 649 O O . PRO A 1 86 ? 10.791 4.538 -4.857 1.00 85.62 86 PRO A O 1
ATOM 652 N N . ASP A 1 87 ? 11.667 2.703 -5.826 1.00 81.06 87 ASP A N 1
ATOM 653 C CA . ASP A 1 87 ? 10.541 2.383 -6.730 1.00 81.06 87 ASP A CA 1
ATOM 654 C C . ASP A 1 87 ? 9.187 2.221 -6.020 1.00 81.06 87 ASP A C 1
ATOM 656 O O . ASP A 1 87 ? 8.131 2.173 -6.654 1.00 81.06 87 ASP A O 1
ATOM 660 N N . PHE A 1 88 ? 9.216 2.076 -4.698 1.00 92.38 88 PHE A N 1
ATOM 661 C CA . PHE A 1 88 ? 8.034 1.977 -3.860 1.00 92.38 88 PHE A CA 1
ATOM 662 C C . PHE A 1 88 ? 7.797 3.241 -3.034 1.00 92.38 88 PHE A C 1
ATOM 664 O O . PHE A 1 88 ? 6.660 3.697 -2.949 1.00 92.38 88 PHE A O 1
ATOM 671 N N . LYS A 1 89 ? 8.842 3.782 -2.393 1.00 90.88 89 LYS A N 1
ATOM 672 C CA . LYS A 1 89 ? 8.688 4.758 -1.303 1.00 90.88 89 LYS A CA 1
ATOM 673 C C . LYS A 1 89 ? 8.031 6.057 -1.769 1.00 90.88 89 LYS A C 1
ATOM 675 O O . LYS A 1 89 ? 6.969 6.407 -1.270 1.00 90.88 89 LYS A O 1
ATOM 680 N N . GLU A 1 90 ? 8.656 6.739 -2.720 1.00 93.44 90 GLU A N 1
ATOM 681 C CA . GLU A 1 90 ? 8.199 8.044 -3.196 1.00 93.44 90 GLU A CA 1
ATOM 682 C C . GLU A 1 90 ? 6.800 7.991 -3.842 1.00 93.44 90 GLU A C 1
ATOM 684 O O . GLU A 1 90 ? 5.928 8.756 -3.424 1.00 93.44 90 GLU A O 1
ATOM 689 N N . PRO A 1 91 ? 6.500 7.067 -4.780 1.00 94.00 91 PRO A N 1
ATOM 690 C CA . PRO A 1 91 ? 5.154 6.975 -5.349 1.00 94.00 91 PRO A CA 1
ATOM 691 C C . PRO A 1 91 ? 4.077 6.598 -4.318 1.00 94.00 91 PRO A C 1
ATOM 693 O O . PRO A 1 91 ? 2.936 7.050 -4.439 1.00 94.00 91 PRO A O 1
ATOM 696 N N . MET A 1 92 ? 4.418 5.806 -3.294 1.00 95.88 92 MET A N 1
ATOM 697 C CA . MET A 1 92 ? 3.500 5.481 -2.198 1.00 95.88 92 MET A CA 1
ATOM 698 C C . MET A 1 92 ? 3.229 6.698 -1.308 1.00 95.88 92 MET A C 1
ATOM 700 O O . MET A 1 92 ? 2.068 6.983 -1.026 1.00 95.88 92 MET A O 1
ATOM 704 N N . GLU A 1 93 ? 4.261 7.452 -0.917 1.00 95.12 93 GLU A N 1
ATOM 705 C CA . GLU A 1 93 ? 4.111 8.670 -0.106 1.00 95.12 93 GLU A CA 1
ATOM 706 C C . GLU A 1 93 ? 3.259 9.722 -0.830 1.00 95.12 93 GLU A C 1
ATOM 708 O O . GLU A 1 93 ? 2.355 10.305 -0.232 1.00 95.12 93 GLU A O 1
ATOM 713 N N . GLN A 1 94 ? 3.459 9.896 -2.141 1.00 94.75 94 GLN A N 1
ATOM 714 C CA . GLN A 1 94 ? 2.607 10.758 -2.965 1.00 94.75 94 GLN A CA 1
ATOM 715 C C . GLN A 1 94 ? 1.140 10.305 -2.969 1.00 94.75 94 GLN A C 1
ATOM 717 O O . GLN A 1 94 ? 0.240 11.139 -2.889 1.00 94.75 94 GLN A O 1
ATOM 722 N N . ALA A 1 95 ? 0.885 8.997 -3.076 1.00 95.12 95 ALA A N 1
ATOM 723 C CA . ALA A 1 95 ? -0.472 8.459 -3.022 1.00 95.12 95 ALA A CA 1
ATOM 724 C C . ALA A 1 95 ? -1.106 8.641 -1.635 1.00 95.12 95 ALA A C 1
ATOM 726 O O . ALA A 1 95 ? -2.284 8.983 -1.543 1.00 95.12 95 ALA A O 1
ATOM 727 N N . ARG A 1 96 ? -0.330 8.456 -0.562 1.00 95.06 96 ARG A N 1
ATOM 728 C CA . ARG A 1 96 ? -0.804 8.623 0.814 1.00 95.06 96 ARG A CA 1
ATOM 729 C C . ARG A 1 96 ? -1.202 10.066 1.092 1.00 95.06 96 ARG A C 1
ATOM 731 O O . ARG A 1 96 ? -2.321 10.297 1.530 1.00 95.06 96 ARG A O 1
ATOM 738 N N . ASN A 1 97 ? -0.337 11.025 0.770 1.00 95.31 97 ASN A N 1
ATOM 739 C CA . ASN A 1 97 ? -0.584 12.450 1.019 1.00 95.31 97 ASN A CA 1
ATOM 740 C C . ASN A 1 97 ? -1.802 12.996 0.250 1.00 95.31 97 ASN A C 1
ATOM 742 O O . ASN A 1 97 ? -2.366 14.018 0.633 1.00 95.31 97 ASN A O 1
ATOM 746 N N . ALA A 1 98 ? -2.219 12.322 -0.826 1.00 94.12 98 ALA A N 1
ATOM 747 C CA . ALA A 1 98 ? -3.422 12.674 -1.573 1.00 94.12 98 ALA A CA 1
ATOM 748 C C . ALA A 1 98 ? -4.729 12.218 -0.893 1.00 94.12 98 ALA A C 1
ATOM 750 O O . ALA A 1 98 ? -5.786 12.755 -1.215 1.00 94.12 98 ALA A O 1
ATOM 751 N N . CYS A 1 99 ? -4.672 11.240 0.019 1.00 93.00 99 CYS A N 1
ATOM 752 C CA . CYS A 1 99 ? -5.850 10.517 0.513 1.00 93.00 99 CYS A CA 1
ATOM 753 C C . CYS A 1 99 ? -5.970 10.443 2.040 1.00 93.00 99 CYS A C 1
ATOM 755 O O . CYS A 1 99 ? -7.078 10.344 2.557 1.00 93.00 99 CYS A O 1
ATOM 757 N N . VAL 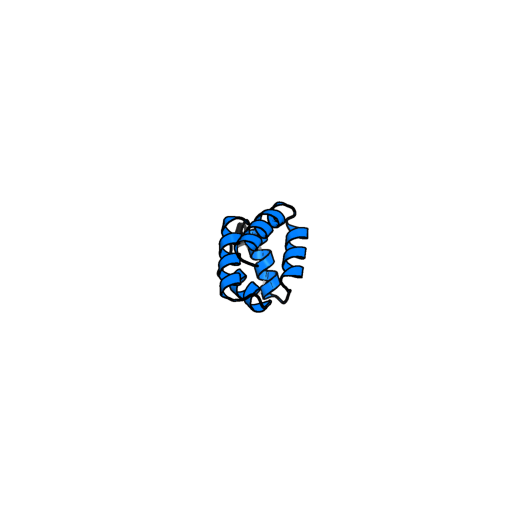A 1 100 ? -4.847 10.454 2.756 1.00 88.12 100 VAL A N 1
ATOM 758 C CA . VAL A 1 100 ? -4.773 10.251 4.206 1.00 88.12 100 VAL A CA 1
ATOM 759 C C . VAL A 1 100 ? -4.262 11.547 4.832 1.00 88.12 100 VAL A C 1
ATOM 761 O O . VAL A 1 100 ? -3.177 12.010 4.475 1.00 88.12 100 VAL A O 1
ATOM 764 N N . LYS A 1 101 ? -5.061 12.137 5.726 1.00 75.44 101 LYS A N 1
ATOM 765 C CA . LYS A 1 101 ? -4.764 13.377 6.456 1.00 75.44 101 LYS A CA 1
ATOM 766 C C . LYS A 1 101 ? -4.800 13.132 7.954 1.00 75.44 101 LYS A C 1
ATOM 768 O O . LYS A 1 101 ? -5.702 12.377 8.381 1.00 75.44 101 LYS A O 1
#

Sequence (101 aa):
MKTNTMMKCALLLTTLLTMSACGRPDVGLMKEGLTRTGMPADQAACFAEKMSEKVKGRPYNYMAKLMKAGSDERDAVNKARRKFGPDFKEPMEQARNACVK

pLDDT: mean 85.25, std 18.7, range [39.81, 98.12]

Radius of gyration: 21.34 Å; chains: 1; bounding box: 27×81×31 Å

Organism: Pelobacter propionicus (strain DSM 2379 / NBRC 103807 / OttBd1) (NCBI:txid338966)